Protein AF-A0A023FN47-F1 (afdb_monomer_lite)

Radius of gyration: 14.75 Å; chains: 1; bounding box: 33×36×41 Å

pLDDT: mean 89.44, std 6.58, range [59.62, 97.06]

Organism: Amblyomma cajennense (NCBI:txid34607)

Sequence (137 aa):
PVPLTGAAEAYFKNHKHLTIHLTLVNSSKLEDQGKLKYAGEGKETYLDASETLWELEGIFTWNENLSSDVDVVFLVTGNKLKTRVSDMTGEWYGLAAPRSICYGNASVGIIYDDGITFNGAHLMAVQVALLLGAKKD

Secondary structure (DSSP, 8-state):
-HHHHHHHHHTTTT-TT---------------GGG--EEEETTEEEEEHHHHHHHHIIIIIS-TTS-TT-SEEEEEESSPEE-EE-TTT--EETBPPTT-TTSSS-EEEEEE--SSSTHHHHHHHHHHHHHTT----

Structure (mmCIF, N/CA/C/O backbone):
data_AF-A0A023FN47-F1
#
_entry.id   AF-A0A023FN47-F1
#
loop_
_atom_site.group_PDB
_atom_site.id
_atom_site.type_symbol
_atom_site.label_atom_id
_atom_site.label_alt_id
_atom_site.label_comp_id
_atom_site.label_asym_id
_atom_site.label_entity_id
_atom_site.label_seq_id
_atom_site.pdbx_PDB_ins_code
_atom_site.Cartn_x
_atom_site.Cartn_y
_atom_site.Cartn_z
_atom_site.occupancy
_atom_site.B_iso_or_equiv
_atom_site.auth_seq_id
_atom_site.auth_comp_id
_atom_site.auth_asym_id
_atom_site.auth_atom_id
_atom_site.pdbx_PDB_model_num
ATOM 1 N N . PRO A 1 1 ? -8.636 -9.900 -6.033 1.00 59.62 1 PRO A N 1
ATOM 2 C CA . PRO A 1 1 ? -7.264 -9.367 -6.247 1.00 59.62 1 PRO A CA 1
ATOM 3 C C . PRO A 1 1 ? -6.873 -9.205 -7.727 1.00 59.62 1 PRO A C 1
ATOM 5 O O . PRO A 1 1 ? -6.416 -8.132 -8.088 1.00 59.62 1 PRO A O 1
ATOM 8 N N . VAL A 1 2 ? -7.094 -10.204 -8.594 1.00 63.28 2 VAL A N 1
ATOM 9 C CA . VAL A 1 2 ? -6.744 -10.120 -10.036 1.00 63.28 2 VAL A CA 1
ATOM 10 C C . VAL A 1 2 ? -7.383 -8.924 -10.779 1.00 63.28 2 VAL A C 1
ATOM 12 O O . VAL A 1 2 ? -6.696 -8.285 -11.571 1.00 63.28 2 VAL A O 1
ATOM 15 N N . PRO A 1 3 ? -8.648 -8.533 -10.510 1.00 77.25 3 PRO A N 1
ATOM 16 C CA . PRO A 1 3 ? -9.212 -7.318 -11.111 1.00 77.25 3 PRO A CA 1
ATOM 17 C C . PRO A 1 3 ? -8.530 -6.029 -10.626 1.00 77.25 3 PRO A C 1
ATOM 19 O O . PRO A 1 3 ? -8.424 -5.067 -11.380 1.00 77.25 3 PRO A O 1
ATOM 22 N N . LEU A 1 4 ? -8.051 -6.021 -9.376 1.00 83.50 4 LEU A N 1
ATOM 23 C CA . LEU A 1 4 ? -7.426 -4.865 -8.733 1.00 83.50 4 LEU A CA 1
ATOM 24 C C . LEU A 1 4 ? -6.057 -4.558 -9.351 1.00 83.50 4 LEU A C 1
ATOM 26 O O . LEU A 1 4 ? -5.783 -3.408 -9.681 1.00 83.50 4 LEU A O 1
ATOM 30 N N . THR A 1 5 ? -5.231 -5.587 -9.568 1.00 86.62 5 THR A N 1
ATOM 31 C CA . THR A 1 5 ? -3.897 -5.440 -10.169 1.00 86.62 5 THR A CA 1
ATOM 32 C C . THR A 1 5 ? -3.982 -4.966 -11.617 1.00 86.62 5 THR A C 1
ATOM 34 O O . THR A 1 5 ? -3.288 -4.025 -11.991 1.00 86.62 5 THR A O 1
ATOM 37 N N . GLY A 1 6 ? -4.891 -5.536 -12.417 1.00 89.12 6 GLY A N 1
ATOM 38 C CA . GLY A 1 6 ? -5.105 -5.096 -13.800 1.00 89.12 6 GLY A CA 1
ATOM 39 C C . GLY A 1 6 ? -5.647 -3.664 -13.906 1.00 89.12 6 GLY A C 1
ATOM 40 O O . GLY A 1 6 ? -5.250 -2.913 -14.799 1.00 89.12 6 GLY A O 1
ATOM 41 N N . ALA A 1 7 ? -6.526 -3.259 -12.982 1.00 90.50 7 ALA A N 1
ATOM 42 C CA . ALA A 1 7 ? -7.026 -1.888 -12.915 1.00 90.50 7 ALA A CA 1
ATOM 43 C C . ALA A 1 7 ? -5.931 -0.895 -12.490 1.00 90.50 7 ALA A C 1
ATOM 45 O O . ALA A 1 7 ? -5.816 0.168 -13.094 1.00 90.50 7 ALA A O 1
ATOM 46 N N . ALA A 1 8 ? -5.097 -1.250 -11.507 1.00 93.12 8 ALA A N 1
ATOM 47 C CA . ALA A 1 8 ? -3.964 -0.431 -11.081 1.00 93.12 8 ALA A CA 1
ATOM 48 C C . ALA A 1 8 ? -2.915 -0.276 -12.197 1.00 93.12 8 ALA A C 1
ATOM 50 O O . ALA A 1 8 ? -2.447 0.830 -12.452 1.00 93.12 8 ALA A O 1
ATOM 51 N N . GLU A 1 9 ? -2.608 -1.350 -12.931 1.00 93.75 9 GLU A N 1
ATOM 52 C CA . GLU A 1 9 ? -1.683 -1.315 -14.072 1.00 93.75 9 GLU A CA 1
ATOM 53 C C . GLU A 1 9 ? -2.141 -0.329 -15.161 1.00 93.75 9 GLU A C 1
ATOM 55 O O . GLU A 1 9 ? -1.327 0.355 -15.786 1.00 93.75 9 GLU A O 1
ATOM 60 N N . ALA A 1 10 ? -3.457 -0.192 -15.363 1.00 92.81 10 ALA A N 1
ATOM 61 C CA . ALA A 1 10 ? -4.013 0.718 -16.358 1.00 92.81 10 ALA A CA 1
ATOM 62 C C . ALA A 1 10 ? -3.634 2.192 -16.127 1.00 92.81 10 ALA A C 1
ATOM 64 O O . ALA A 1 10 ? -3.531 2.934 -17.106 1.00 92.81 10 ALA A O 1
ATOM 65 N N . TYR A 1 11 ? -3.356 2.598 -14.881 1.00 92.94 11 TYR A N 1
ATOM 66 C CA . TYR A 1 11 ? -2.902 3.958 -14.563 1.00 92.94 11 TYR A CA 1
ATOM 67 C C . TYR A 1 11 ? -1.543 4.293 -15.186 1.00 92.94 11 TYR A C 1
ATOM 69 O O . TYR A 1 11 ? -1.261 5.463 -15.433 1.00 92.94 11 TYR A O 1
ATOM 77 N N . PHE A 1 12 ? -0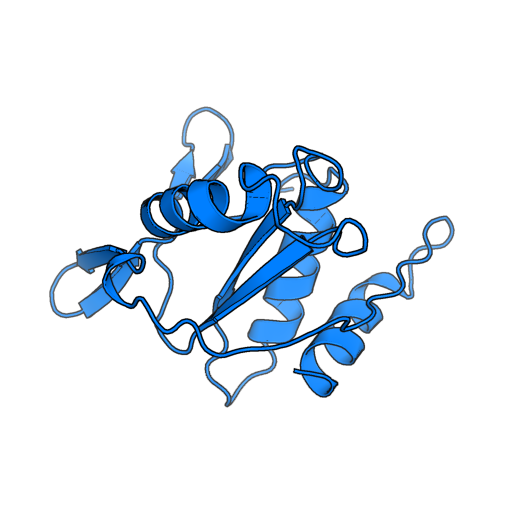.726 3.287 -15.505 1.00 93.25 12 PHE A N 1
ATOM 78 C CA . PHE A 1 12 ? 0.625 3.498 -16.019 1.00 93.25 12 PHE A CA 1
ATOM 79 C C . PHE A 1 12 ? 0.744 3.395 -17.543 1.00 93.25 12 PHE A C 1
ATOM 81 O O . PHE A 1 12 ? 1.778 3.754 -18.105 1.00 93.25 12 PHE A O 1
ATOM 88 N N . LYS A 1 13 ? -0.317 2.965 -18.240 1.00 90.69 13 LYS A N 1
ATOM 89 C CA . LYS A 1 13 ? -0.290 2.663 -19.686 1.00 90.69 13 LYS A CA 1
ATOM 90 C C . LYS A 1 13 ? 0.075 3.848 -20.582 1.00 90.69 13 LYS A C 1
ATOM 92 O O . LYS A 1 13 ? 0.528 3.643 -21.703 1.00 90.69 13 LYS A O 1
ATOM 97 N N . ASN A 1 14 ? -0.116 5.078 -20.105 1.00 87.56 14 ASN A N 1
ATOM 98 C CA . ASN A 1 14 ? 0.136 6.289 -20.889 1.00 87.56 14 ASN A CA 1
ATOM 99 C C . ASN A 1 14 ? 1.562 6.852 -20.723 1.00 87.56 14 ASN A C 1
ATOM 101 O O . ASN A 1 14 ? 1.891 7.868 -21.342 1.00 87.56 14 ASN A O 1
ATOM 105 N N . HIS A 1 15 ? 2.429 6.218 -19.925 1.00 87.50 15 HIS A N 1
ATOM 106 C CA . HIS A 1 15 ? 3.823 6.641 -19.808 1.00 87.50 15 HIS A CA 1
ATOM 107 C C . HIS A 1 15 ? 4.662 6.130 -20.986 1.00 87.50 15 HIS A C 1
ATOM 109 O O . HIS A 1 15 ? 4.815 4.935 -21.201 1.00 87.50 15 HIS A O 1
ATOM 115 N N . LYS A 1 16 ? 5.273 7.051 -21.742 1.00 86.56 16 LYS A N 1
ATOM 116 C CA . LYS A 1 16 ? 6.063 6.718 -22.947 1.00 86.56 16 LYS A CA 1
ATOM 117 C C . LYS A 1 16 ? 7.411 6.044 -22.666 1.00 86.56 16 LYS A C 1
ATOM 119 O O . LYS A 1 16 ? 8.001 5.473 -23.576 1.00 86.56 16 LYS A O 1
ATOM 124 N N . HIS A 1 17 ? 7.916 6.154 -21.440 1.00 87.50 17 HIS A N 1
ATOM 125 C CA . HIS A 1 17 ? 9.271 5.728 -21.064 1.00 87.50 17 HIS A CA 1
ATOM 126 C C . HIS A 1 17 ? 9.286 4.694 -19.937 1.00 87.50 17 HIS A C 1
ATOM 128 O O . HIS A 1 17 ? 10.348 4.368 -19.418 1.00 87.50 17 HIS A O 1
ATOM 134 N N . LEU A 1 18 ? 8.113 4.203 -19.538 1.00 86.38 18 LEU A N 1
ATOM 135 C CA . LEU A 1 18 ? 7.958 3.286 -18.424 1.00 86.38 18 LEU A CA 1
ATOM 136 C C . LEU A 1 18 ? 6.856 2.291 -18.762 1.00 86.38 18 LEU A C 1
ATOM 138 O O . LEU A 1 18 ? 5.753 2.684 -19.124 1.00 86.38 18 LEU A O 1
ATOM 142 N N . THR A 1 19 ? 7.163 1.006 -18.640 1.00 91.50 19 THR A N 1
ATOM 143 C CA . THR A 1 19 ? 6.175 -0.070 -18.708 1.00 91.50 19 THR A CA 1
ATOM 144 C C . THR A 1 19 ? 6.168 -0.764 -17.358 1.00 91.50 19 THR A C 1
ATOM 146 O O . THR A 1 19 ? 7.210 -1.225 -16.902 1.00 91.50 19 THR A O 1
ATOM 149 N N . ILE A 1 20 ? 5.007 -0.794 -16.710 1.00 92.44 20 ILE A N 1
ATOM 150 C CA . ILE A 1 20 ? 4.800 -1.484 -15.437 1.00 92.44 20 ILE A CA 1
ATOM 151 C C . ILE A 1 20 ? 3.875 -2.661 -15.711 1.00 92.44 20 ILE A C 1
ATOM 153 O O . ILE A 1 20 ? 2.815 -2.476 -16.306 1.00 92.44 20 ILE A O 1
ATOM 157 N N . HIS A 1 21 ? 4.287 -3.844 -15.262 1.00 93.25 21 HIS A N 1
ATOM 158 C CA . HIS A 1 21 ? 3.477 -5.054 -15.284 1.00 93.25 21 HIS A CA 1
ATOM 159 C C . HIS A 1 21 ? 3.263 -5.539 -13.855 1.00 93.25 21 HIS A C 1
ATOM 161 O O . HIS A 1 21 ? 4.229 -5.847 -13.158 1.00 93.25 21 HIS A O 1
ATOM 167 N N . LEU A 1 22 ? 2.007 -5.601 -13.413 1.00 93.06 22 LEU A N 1
ATOM 168 C CA . LEU A 1 22 ? 1.663 -6.039 -12.061 1.00 93.06 22 LEU A CA 1
ATOM 169 C C . LEU A 1 22 ? 1.189 -7.493 -12.091 1.00 93.06 22 LEU A C 1
ATOM 171 O O . LEU A 1 22 ? 0.054 -7.786 -12.472 1.00 93.06 22 LEU A O 1
ATOM 175 N N . THR A 1 23 ? 2.051 -8.407 -11.645 1.00 91.88 23 THR A N 1
ATOM 176 C CA . THR A 1 23 ? 1.743 -9.842 -11.586 1.00 91.88 23 THR A CA 1
ATOM 177 C C . THR A 1 23 ? 1.413 -10.255 -10.157 1.00 91.88 23 THR A C 1
ATOM 179 O O . THR A 1 23 ? 2.216 -10.080 -9.247 1.00 91.88 23 THR A O 1
ATOM 182 N N . LEU A 1 24 ? 0.225 -10.827 -9.949 1.00 92.06 24 LEU A N 1
ATOM 183 C CA . LEU A 1 24 ? -0.135 -11.409 -8.659 1.00 92.06 24 LEU A CA 1
ATOM 184 C C . LEU A 1 24 ? 0.563 -12.765 -8.500 1.00 92.06 24 LEU A C 1
ATOM 186 O O . LEU A 1 24 ? 0.160 -13.735 -9.138 1.00 92.06 24 LEU A O 1
ATOM 190 N N . VAL A 1 25 ? 1.574 -12.828 -7.634 1.00 89.75 25 VAL A N 1
ATOM 191 C CA . VAL A 1 25 ? 2.322 -14.067 -7.352 1.00 89.75 25 VAL A CA 1
ATOM 192 C C . VAL A 1 25 ? 1.564 -14.966 -6.373 1.00 89.75 25 VAL A C 1
ATOM 194 O O . VAL A 1 25 ? 1.456 -16.171 -6.581 1.00 89.75 25 VAL A O 1
ATOM 197 N N . ASN A 1 26 ? 1.006 -14.386 -5.308 1.00 89.56 26 ASN A N 1
ATOM 198 C CA . ASN A 1 26 ? 0.221 -15.108 -4.310 1.00 89.56 26 ASN A CA 1
ATOM 199 C C . ASN A 1 26 ? -0.775 -14.161 -3.618 1.00 89.56 26 ASN A C 1
ATOM 201 O O . ASN A 1 26 ? -0.623 -12.940 -3.652 1.00 89.56 26 ASN A O 1
ATOM 205 N N . SER A 1 27 ? -1.794 -14.722 -2.973 1.00 90.50 27 SER A N 1
ATOM 206 C CA . SER A 1 27 ? -2.692 -13.995 -2.080 1.00 90.50 27 SER A CA 1
ATOM 207 C C . SER A 1 27 ? -3.149 -14.898 -0.943 1.00 90.50 27 SER A C 1
ATOM 209 O O . SER A 1 27 ? -3.632 -16.004 -1.186 1.00 90.50 27 SER A O 1
ATOM 211 N N . SER A 1 28 ? -3.085 -14.392 0.281 1.00 91.38 28 SER A N 1
ATOM 212 C CA . SER A 1 28 ? -3.606 -15.064 1.466 1.00 91.38 28 SER A CA 1
ATOM 213 C C . SER A 1 28 ? -4.321 -14.068 2.369 1.00 91.38 28 SER A C 1
ATOM 215 O O . SER A 1 28 ? -4.181 -12.851 2.230 1.00 91.38 28 SER A O 1
ATOM 217 N N . LYS A 1 29 ? -5.108 -14.589 3.307 1.00 92.81 29 LYS A N 1
ATOM 218 C CA . LYS A 1 29 ? -5.662 -13.782 4.388 1.00 92.81 29 LYS A CA 1
ATOM 219 C C . LYS A 1 29 ? -4.580 -13.559 5.448 1.00 92.81 29 LYS A C 1
ATOM 221 O O . LYS A 1 29 ? -3.786 -14.456 5.721 1.00 92.81 29 LYS A O 1
ATOM 226 N N . LEU A 1 30 ? -4.553 -12.369 6.046 1.00 91.44 30 LEU A N 1
ATOM 227 C CA . LEU A 1 30 ? -3.732 -12.121 7.227 1.00 91.44 30 LEU A CA 1
ATOM 228 C C . LEU A 1 30 ? -4.389 -12.797 8.438 1.00 91.44 30 LEU A C 1
ATOM 230 O O . LEU A 1 30 ? -5.444 -12.356 8.896 1.00 91.44 30 LEU A O 1
ATOM 234 N N . GLU A 1 31 ? -3.780 -13.869 8.937 1.00 89.69 31 GLU A N 1
ATOM 235 C CA . GLU A 1 31 ? -4.323 -14.628 10.073 1.00 89.69 31 GLU A CA 1
ATOM 236 C C . GLU A 1 31 ? -4.065 -13.926 11.415 1.00 89.69 31 GLU A C 1
ATOM 238 O O . GLU A 1 31 ? -4.963 -13.840 12.253 1.00 89.69 31 GLU A O 1
ATOM 243 N N . ASP A 1 32 ? -2.874 -13.350 11.608 1.00 90.19 32 ASP A N 1
ATOM 244 C CA . ASP A 1 32 ? -2.542 -12.610 12.829 1.00 90.19 32 ASP A CA 1
ATOM 245 C C . ASP A 1 32 ? -3.099 -11.179 12.784 1.00 90.19 32 ASP A C 1
ATOM 247 O O . ASP A 1 32 ? -2.453 -10.222 12.353 1.00 90.19 32 ASP A O 1
ATOM 251 N N . GLN A 1 33 ? -4.333 -11.034 13.260 1.00 91.19 33 GLN A N 1
ATOM 252 C CA . GLN A 1 33 ? -5.010 -9.742 13.369 1.00 91.19 33 GLN A CA 1
ATOM 253 C C . GLN A 1 33 ? -4.367 -8.810 14.417 1.00 91.19 33 GLN A C 1
ATOM 255 O O . GLN A 1 33 ? -4.632 -7.611 14.384 1.00 91.19 33 GLN A O 1
ATOM 260 N N . GLY A 1 34 ? -3.494 -9.306 15.310 1.00 92.75 34 GLY A N 1
ATOM 261 C CA . GLY A 1 34 ? -2.766 -8.481 16.290 1.00 92.75 34 GLY A CA 1
ATOM 262 C C . GLY A 1 34 ? -1.747 -7.522 15.656 1.00 92.75 34 GLY A C 1
ATOM 263 O O . GLY A 1 34 ? -1.261 -6.584 16.302 1.00 92.75 34 GLY A O 1
ATOM 264 N N . LYS A 1 35 ? -1.453 -7.736 14.370 1.00 93.06 35 LYS A N 1
ATOM 265 C CA . LYS A 1 35 ? -0.611 -6.880 13.526 1.00 93.06 35 LYS A CA 1
ATOM 266 C C . LYS A 1 35 ? -1.338 -5.652 12.992 1.00 93.06 35 LYS A C 1
ATOM 268 O O . LYS A 1 35 ? -0.693 -4.690 12.597 1.00 93.06 35 LYS A O 1
ATOM 273 N N . LEU A 1 36 ? -2.669 -5.656 13.025 1.00 96.12 36 LEU A N 1
ATOM 274 C CA . LEU A 1 36 ? -3.480 -4.511 12.634 1.00 96.12 36 LEU A CA 1
ATOM 275 C C . LEU A 1 36 ? -3.598 -3.546 13.813 1.00 96.12 36 LEU A C 1
ATOM 277 O O . LEU A 1 36 ? -4.146 -3.897 14.861 1.00 96.12 36 LEU A O 1
ATOM 281 N N . LYS A 1 37 ? -3.081 -2.328 13.651 1.00 97.06 37 LYS A N 1
ATOM 282 C CA . LYS A 1 37 ? -3.158 -1.279 14.671 1.00 97.06 37 LYS A CA 1
ATOM 283 C C . LYS A 1 37 ? -4.283 -0.320 14.332 1.00 97.06 37 LYS A C 1
ATOM 285 O O . LYS A 1 37 ? -4.486 0.031 13.174 1.00 97.06 37 LYS A O 1
ATOM 290 N N . TYR A 1 38 ? -5.021 0.103 15.348 1.00 95.50 38 TYR A N 1
ATOM 291 C CA . TYR A 1 38 ? -6.199 0.941 15.177 1.00 95.50 38 TYR A CA 1
ATOM 292 C C . TYR A 1 38 ? -6.062 2.227 15.979 1.00 95.50 38 TYR A C 1
ATOM 294 O O . TYR A 1 38 ? -5.553 2.221 17.099 1.00 95.50 38 TYR A O 1
ATOM 302 N N . ALA A 1 39 ? -6.577 3.313 15.415 1.00 93.19 39 ALA A N 1
ATOM 303 C CA . ALA A 1 39 ? -6.645 4.616 16.051 1.00 93.19 39 ALA A CA 1
ATOM 304 C C . ALA A 1 39 ? -8.101 5.095 16.101 1.00 93.19 39 ALA A C 1
ATOM 306 O O . ALA A 1 39 ? -8.842 5.000 15.119 1.00 93.19 39 ALA A O 1
ATOM 307 N N . GLY A 1 40 ? -8.504 5.629 17.254 1.00 91.38 40 GLY A N 1
ATOM 308 C CA . GLY A 1 40 ? -9.801 6.277 17.426 1.00 91.38 40 GLY A CA 1
ATOM 309 C C . GLY A 1 40 ? -9.733 7.758 17.063 1.00 91.38 40 GLY A C 1
ATOM 310 O O . GLY A 1 40 ? -8.783 8.452 17.431 1.00 91.38 40 GLY A O 1
ATOM 311 N N . GLU A 1 41 ? -10.751 8.262 16.370 1.00 85.12 41 GLU A N 1
ATOM 312 C CA . GLU A 1 41 ? -10.928 9.694 16.136 1.00 85.12 41 GLU A CA 1
ATOM 313 C C . GLU A 1 41 ? -12.410 10.060 16.239 1.00 85.12 41 GLU A C 1
ATOM 315 O O . GLU A 1 41 ? -13.243 9.684 15.411 1.00 85.12 41 GLU A O 1
ATOM 320 N N . GLY A 1 42 ? -12.758 10.762 17.319 1.00 86.12 42 GLY A N 1
ATOM 321 C CA . GLY A 1 42 ? -14.152 11.001 17.677 1.00 86.12 42 GLY A CA 1
ATOM 322 C C . GLY A 1 42 ? -14.895 9.687 17.936 1.00 86.12 42 GLY A C 1
ATOM 323 O O . GLY A 1 42 ? -14.580 8.974 18.886 1.00 86.12 42 GLY A O 1
ATOM 324 N N . LYS A 1 43 ? -15.903 9.389 17.107 1.00 87.50 43 LYS A N 1
ATOM 325 C CA . LYS A 1 43 ? -16.711 8.155 17.181 1.00 87.50 43 LYS A CA 1
ATOM 326 C C . LYS A 1 43 ? -16.278 7.076 16.185 1.00 87.50 43 LYS A C 1
ATOM 328 O O . LYS A 1 43 ? -16.839 5.986 16.197 1.00 87.50 43 LYS A O 1
ATOM 333 N N . GLU A 1 44 ? -15.321 7.381 15.317 1.00 90.38 44 GLU A N 1
ATOM 334 C CA . GLU A 1 44 ? -14.882 6.488 14.250 1.00 90.38 44 GLU A CA 1
ATOM 335 C C . GLU A 1 44 ? -13.593 5.767 14.663 1.00 90.38 44 GLU A C 1
ATOM 337 O O . GLU A 1 44 ? -12.751 6.313 15.382 1.00 90.38 44 GLU A O 1
ATOM 342 N N . THR A 1 45 ? -13.440 4.530 14.195 1.00 93.00 45 THR A N 1
ATOM 343 C CA . THR A 1 45 ? -12.211 3.742 14.346 1.00 93.00 45 THR A CA 1
ATOM 344 C C . THR A 1 45 ? -11.595 3.537 12.972 1.00 93.00 45 THR A C 1
ATOM 346 O O . THR A 1 45 ? -12.270 3.091 12.045 1.00 93.00 45 THR A O 1
ATOM 349 N N . TYR A 1 46 ? -10.312 3.856 12.855 1.00 95.00 46 TYR A N 1
ATOM 350 C CA . TYR A 1 46 ? -9.536 3.736 11.627 1.00 95.00 46 TYR A CA 1
ATOM 351 C C . TYR A 1 46 ? -8.407 2.735 11.836 1.00 95.00 46 TYR A C 1
ATOM 353 O O . TYR A 1 46 ? -7.908 2.583 12.953 1.00 95.00 46 TYR A O 1
ATOM 361 N N . LEU A 1 47 ? -7.975 2.082 10.761 1.00 95.88 47 LEU A N 1
ATOM 362 C CA . LEU A 1 47 ? -6.704 1.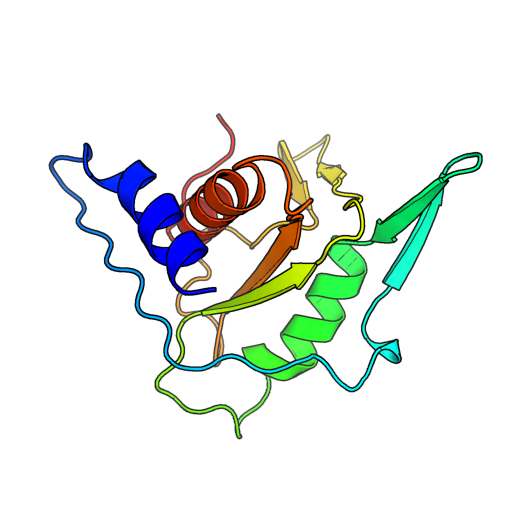372 10.768 1.00 95.88 47 LEU A CA 1
ATOM 363 C C . LEU A 1 47 ? -5.586 2.421 10.741 1.00 95.88 47 LEU A C 1
ATOM 365 O O . LEU A 1 47 ? -5.521 3.235 9.816 1.00 95.88 47 LEU A O 1
ATOM 369 N N . ASP A 1 48 ? -4.733 2.424 11.761 1.00 96.25 48 ASP A N 1
ATOM 370 C CA . ASP A 1 48 ? -3.542 3.265 11.791 1.00 96.25 48 ASP A CA 1
ATOM 371 C C . ASP A 1 48 ? -2.548 2.713 10.776 1.00 96.25 48 ASP A C 1
ATOM 373 O O . ASP A 1 48 ? -1.957 1.645 10.970 1.00 96.25 48 ASP A O 1
ATOM 377 N N . ALA A 1 49 ? -2.424 3.409 9.648 1.00 95.56 49 ALA A N 1
ATOM 378 C CA . ALA A 1 49 ? -1.673 2.892 8.524 1.00 95.56 49 ALA A CA 1
ATOM 379 C C . ALA A 1 49 ? -0.168 2.890 8.808 1.00 95.56 49 ALA A C 1
ATOM 381 O O . ALA A 1 49 ? 0.509 1.969 8.372 1.00 95.56 49 ALA A O 1
ATOM 382 N N . SER A 1 50 ? 0.354 3.860 9.565 1.00 94.62 50 SER A N 1
ATOM 383 C CA . SER A 1 50 ? 1.794 3.933 9.862 1.00 94.62 50 SER A CA 1
ATOM 384 C C . SER A 1 50 ? 2.215 2.806 10.801 1.00 94.62 50 SER A C 1
ATOM 386 O O . SER A 1 50 ? 3.143 2.059 10.503 1.00 94.62 50 SER A O 1
ATOM 388 N N . GLU A 1 51 ? 1.481 2.642 11.903 1.00 95.69 51 GLU A N 1
ATOM 389 C CA . GLU A 1 51 ? 1.767 1.612 12.906 1.00 95.69 51 GLU A CA 1
ATOM 390 C C . GLU A 1 51 ? 1.528 0.197 12.354 1.00 95.69 51 GLU A C 1
ATOM 392 O O . GLU A 1 51 ? 2.282 -0.731 12.640 1.00 95.69 51 GLU A O 1
ATOM 397 N N . THR A 1 52 ? 0.501 0.020 11.514 1.00 96.44 52 THR A N 1
ATOM 398 C CA . THR A 1 52 ? 0.260 -1.267 10.843 1.00 96.44 52 THR A CA 1
ATOM 399 C C . THR A 1 52 ? 1.345 -1.572 9.812 1.00 96.44 52 THR A C 1
ATOM 401 O O . THR A 1 52 ? 1.792 -2.712 9.727 1.00 96.44 52 THR A O 1
ATOM 404 N N . LEU A 1 53 ? 1.790 -0.580 9.031 1.00 95.38 53 LEU A N 1
ATOM 405 C CA . LEU A 1 53 ? 2.845 -0.777 8.033 1.00 95.38 53 LEU A CA 1
ATOM 406 C C . LEU A 1 53 ? 4.142 -1.245 8.699 1.00 95.38 53 LEU A C 1
ATOM 408 O O . LEU A 1 53 ? 4.735 -2.208 8.228 1.00 95.38 53 LEU A O 1
ATOM 412 N N . TRP A 1 54 ? 4.506 -0.654 9.841 1.00 94.31 54 TRP A N 1
ATOM 413 C CA . TRP A 1 54 ? 5.670 -1.060 10.633 1.00 94.31 54 TRP A CA 1
ATOM 414 C C . TRP A 1 54 ? 5.630 -2.541 11.049 1.00 94.31 54 TRP A C 1
ATOM 416 O O . TRP A 1 54 ? 6.617 -3.268 10.926 1.00 94.31 54 TRP A O 1
ATOM 426 N N . GLU A 1 55 ? 4.474 -3.030 11.506 1.00 95.38 55 GLU A N 1
ATOM 427 C CA . GLU A 1 55 ? 4.299 -4.451 11.837 1.00 95.38 55 GLU A 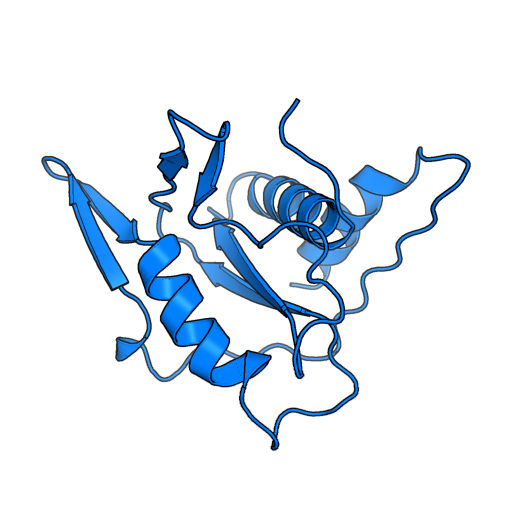CA 1
ATOM 428 C C . GLU A 1 55 ? 4.424 -5.353 10.601 1.00 95.38 55 GLU A C 1
ATOM 430 O O . GLU A 1 55 ? 5.005 -6.437 10.685 1.00 95.38 55 GLU A O 1
ATOM 435 N N . LEU A 1 56 ? 3.902 -4.918 9.449 1.00 94.00 56 LEU A N 1
ATOM 436 C CA . LEU A 1 56 ? 3.999 -5.663 8.191 1.00 94.00 56 LEU A CA 1
ATOM 437 C C . LEU A 1 56 ? 5.433 -5.693 7.647 1.00 94.00 56 LEU A C 1
ATOM 439 O O . LEU A 1 56 ? 5.864 -6.739 7.162 1.00 94.00 56 LEU A O 1
ATOM 443 N N . GLU A 1 57 ? 6.192 -4.602 7.768 1.00 92.94 57 GLU A N 1
ATOM 444 C CA . GLU A 1 57 ? 7.620 -4.555 7.417 1.00 92.94 57 GLU A CA 1
ATOM 445 C C . GLU A 1 57 ? 8.408 -5.608 8.208 1.00 92.94 57 GLU A C 1
ATOM 447 O O . GLU A 1 57 ? 9.202 -6.358 7.638 1.00 92.94 57 GLU A O 1
ATOM 452 N N . GLY A 1 58 ? 8.119 -5.758 9.505 1.00 91.38 58 GLY A N 1
ATOM 453 C CA . GLY A 1 58 ? 8.700 -6.818 10.334 1.00 91.38 58 GLY A CA 1
ATOM 454 C C . GLY A 1 58 ? 8.443 -8.239 9.810 1.00 91.38 58 GLY A C 1
ATOM 455 O O . GLY A 1 58 ? 9.279 -9.120 9.992 1.00 91.38 58 GLY A O 1
ATOM 456 N N . ILE A 1 59 ? 7.306 -8.468 9.146 1.00 91.12 59 ILE A N 1
ATOM 457 C CA . ILE A 1 59 ? 6.865 -9.795 8.682 1.00 91.12 59 ILE A CA 1
ATOM 458 C C . ILE A 1 59 ? 7.318 -10.098 7.254 1.00 91.12 59 ILE A C 1
ATOM 460 O O . ILE A 1 59 ? 7.556 -11.264 6.935 1.00 91.12 59 ILE A O 1
ATOM 464 N N . PHE A 1 60 ? 7.386 -9.086 6.390 1.00 91.56 60 PHE A N 1
ATOM 465 C CA . PHE A 1 60 ? 7.611 -9.272 4.954 1.00 91.56 60 PHE A CA 1
ATOM 466 C C . PHE A 1 60 ? 8.928 -8.663 4.477 1.00 91.56 60 PHE A C 1
ATOM 468 O O . PHE A 1 60 ? 9.637 -9.290 3.697 1.00 91.56 60 PHE A O 1
ATOM 475 N N . THR A 1 61 ? 9.310 -7.490 4.974 1.00 91.00 61 THR A N 1
ATOM 476 C CA . THR A 1 61 ? 10.559 -6.836 4.559 1.00 91.00 61 THR A CA 1
ATOM 477 C C . THR A 1 61 ? 11.774 -7.494 5.200 1.00 91.00 61 THR A C 1
ATOM 479 O O . THR A 1 61 ? 12.780 -7.712 4.526 1.00 91.00 61 THR A O 1
ATOM 482 N N . TRP A 1 62 ? 11.669 -7.869 6.478 1.00 85.62 62 TRP A N 1
ATOM 483 C CA . TRP A 1 62 ? 12.789 -8.388 7.276 1.00 85.62 62 TRP A CA 1
ATOM 484 C C . TRP A 1 62 ? 12.772 -9.905 7.505 1.00 85.62 62 TRP A C 1
ATOM 486 O O . TRP A 1 62 ? 13.556 -10.425 8.295 1.00 85.62 62 TRP A O 1
ATOM 496 N N . ASN A 1 63 ? 11.886 -10.633 6.826 1.00 83.00 63 ASN A N 1
ATOM 497 C CA . ASN A 1 63 ? 11.734 -12.075 7.001 1.00 83.00 63 ASN A CA 1
ATOM 498 C C . ASN A 1 63 ? 12.512 -12.855 5.941 1.00 83.00 63 ASN A C 1
ATOM 500 O O . ASN A 1 63 ? 12.084 -12.931 4.792 1.00 83.00 63 ASN A O 1
ATOM 504 N N . GLU A 1 64 ? 13.629 -13.463 6.337 1.00 75.44 64 GLU A N 1
ATOM 505 C CA . GLU A 1 64 ? 14.520 -14.242 5.458 1.00 75.44 64 GLU A CA 1
ATOM 506 C C . GLU A 1 64 ? 13.861 -15.478 4.823 1.00 75.44 64 GLU A C 1
ATOM 508 O O . GLU A 1 64 ? 14.374 -16.011 3.845 1.00 75.44 64 GLU A O 1
ATOM 513 N N . ASN A 1 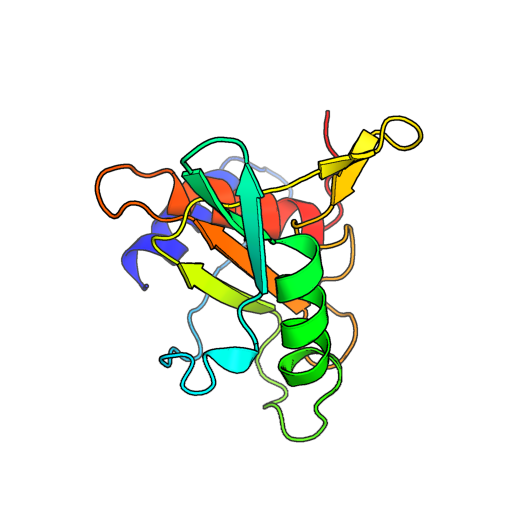65 ? 12.717 -15.928 5.348 1.00 78.25 65 ASN A N 1
ATOM 514 C CA . ASN A 1 65 ? 11.975 -17.064 4.800 1.00 78.25 65 ASN A CA 1
ATOM 515 C C . ASN A 1 65 ? 10.933 -16.657 3.747 1.00 78.25 65 ASN A C 1
ATOM 517 O O . ASN A 1 65 ? 10.230 -17.526 3.223 1.00 78.25 65 ASN A O 1
ATOM 521 N N . LEU A 1 66 ? 10.772 -15.359 3.466 1.00 76.00 66 LEU A N 1
ATOM 522 C CA . LEU A 1 66 ? 9.896 -14.918 2.388 1.00 76.00 66 LEU A CA 1
ATOM 523 C C . LEU A 1 66 ? 10.494 -15.353 1.042 1.00 76.00 66 LEU A C 1
ATOM 525 O O . LEU A 1 66 ? 11.699 -15.256 0.828 1.00 76.00 66 LEU A O 1
ATOM 529 N N . SER A 1 67 ? 9.648 -15.851 0.137 1.00 69.44 67 SER A N 1
ATOM 530 C CA . SER A 1 67 ? 10.073 -16.195 -1.223 1.00 69.44 67 SER A CA 1
ATOM 531 C C . SER A 1 67 ? 10.730 -14.986 -1.896 1.00 69.44 67 SER A C 1
ATOM 533 O O . SER A 1 67 ? 10.182 -13.887 -1.852 1.00 69.44 67 SER A O 1
ATOM 535 N N . SER A 1 68 ? 11.870 -15.214 -2.554 1.00 69.25 68 SER A N 1
ATOM 536 C CA . SER A 1 68 ? 12.623 -14.202 -3.309 1.00 69.25 68 SER A CA 1
ATOM 537 C C . SER A 1 68 ? 11.877 -13.623 -4.511 1.00 69.25 68 SER A C 1
ATOM 539 O O . SER A 1 68 ? 12.361 -12.682 -5.128 1.00 69.25 68 SER A O 1
ATOM 541 N N . ASP A 1 69 ? 10.729 -14.197 -4.872 1.00 82.62 69 ASP A N 1
ATOM 542 C CA . ASP A 1 69 ? 10.025 -13.886 -6.116 1.00 82.62 69 ASP A CA 1
ATOM 543 C C . ASP A 1 69 ? 8.939 -12.809 -5.921 1.00 82.62 69 ASP A C 1
ATOM 545 O O . ASP A 1 69 ? 8.085 -12.618 -6.788 1.00 82.62 69 ASP A O 1
ATOM 549 N N . VAL A 1 70 ? 8.924 -12.130 -4.767 1.00 88.62 70 VAL A N 1
ATOM 550 C CA . VAL A 1 70 ? 7.920 -11.120 -4.409 1.00 88.62 70 VAL A CA 1
ATOM 551 C C . VAL A 1 70 ? 8.587 -9.773 -4.152 1.00 88.62 70 VAL A C 1
ATOM 553 O O . VAL A 1 70 ? 9.198 -9.574 -3.112 1.00 88.62 70 VAL A O 1
ATOM 556 N N . ASP A 1 71 ? 8.380 -8.811 -5.053 1.00 91.69 71 ASP A N 1
ATOM 557 C CA . ASP A 1 71 ? 8.899 -7.446 -4.878 1.00 91.69 71 ASP A CA 1
ATOM 558 C C . ASP A 1 71 ? 8.100 -6.645 -3.834 1.00 91.69 71 ASP A C 1
ATOM 560 O O . ASP A 1 71 ? 8.642 -5.828 -3.086 1.00 91.69 71 ASP A O 1
ATOM 564 N N . VAL A 1 72 ? 6.777 -6.846 -3.798 1.00 93.56 72 VAL A N 1
ATOM 565 C CA . VAL A 1 72 ? 5.855 -6.038 -2.989 1.00 93.56 72 VAL A CA 1
ATOM 566 C C . VAL A 1 72 ? 4.711 -6.883 -2.433 1.00 93.56 72 VAL A C 1
ATOM 568 O O . VAL A 1 72 ? 4.076 -7.651 -3.156 1.00 93.56 72 VAL A O 1
ATOM 571 N N . VAL A 1 73 ? 4.382 -6.673 -1.159 1.00 93.69 73 VAL A N 1
ATOM 572 C CA . VAL A 1 73 ? 3.215 -7.237 -0.476 1.00 93.69 73 VAL A CA 1
ATOM 573 C C . VAL A 1 73 ? 2.229 -6.121 -0.135 1.00 93.69 73 VAL A C 1
ATOM 575 O O . VAL A 1 73 ? 2.566 -5.150 0.539 1.00 93.69 73 VAL A O 1
ATOM 578 N N . PHE A 1 74 ? 0.975 -6.274 -0.554 1.00 95.44 74 PHE A N 1
ATOM 579 C CA . PHE A 1 74 ? -0.091 -5.339 -0.204 1.00 95.44 74 PHE A CA 1
ATOM 580 C C . PHE A 1 74 ? -1.088 -5.957 0.776 1.00 95.44 74 PHE A C 1
ATOM 582 O O . PHE A 1 74 ? -1.720 -6.969 0.469 1.00 95.44 74 PHE A O 1
ATOM 589 N N . LEU A 1 75 ? -1.308 -5.299 1.917 1.00 95.88 75 LEU A N 1
ATOM 590 C CA . LEU A 1 75 ? -2.484 -5.546 2.747 1.00 95.88 75 LEU A CA 1
ATOM 591 C C . LEU A 1 75 ? -3.683 -4.823 2.127 1.00 95.88 75 LEU A C 1
ATOM 593 O O . LEU A 1 75 ? -3.740 -3.596 2.140 1.00 95.88 75 LEU A O 1
ATOM 597 N N . VAL A 1 76 ? -4.663 -5.575 1.630 1.00 94.88 76 VAL A N 1
ATOM 598 C CA . VAL A 1 76 ? -5.946 -5.017 1.178 1.00 94.88 76 VAL A CA 1
ATOM 599 C C . VAL A 1 76 ? -6.960 -5.109 2.315 1.00 94.88 76 VAL A C 1
ATOM 601 O O . VAL A 1 76 ? -7.134 -6.175 2.907 1.00 94.88 76 VAL A O 1
ATOM 604 N N . THR A 1 77 ? -7.624 -4.001 2.636 1.00 93.69 77 THR A N 1
ATOM 605 C CA . THR A 1 77 ? -8.533 -3.901 3.781 1.00 93.69 77 THR A CA 1
ATOM 606 C C . THR A 1 77 ? -9.772 -3.067 3.472 1.00 93.69 77 THR A C 1
ATOM 608 O O . THR A 1 77 ? -9.696 -2.062 2.772 1.00 93.69 77 THR A O 1
ATOM 611 N N . GLY A 1 78 ? -10.908 -3.457 4.055 1.00 92.81 78 GLY A N 1
ATOM 612 C CA . GLY A 1 78 ? -12.136 -2.653 4.067 1.00 92.81 78 GLY A CA 1
ATOM 613 C C . GLY A 1 78 ? -12.187 -1.623 5.201 1.00 92.81 78 GLY A C 1
ATOM 614 O O . GLY A 1 78 ? -13.156 -0.874 5.310 1.00 92.81 78 GLY A O 1
ATOM 615 N N . ASN A 1 79 ? -11.164 -1.570 6.059 1.00 92.69 79 ASN A N 1
ATOM 616 C CA . ASN A 1 79 ? -11.073 -0.577 7.125 1.00 92.69 79 ASN A CA 1
ATOM 617 C C . ASN A 1 79 ? -10.515 0.736 6.570 1.00 92.69 79 ASN A C 1
ATOM 619 O O . ASN A 1 79 ? -9.476 0.742 5.910 1.00 92.69 79 ASN A O 1
ATOM 623 N N . LYS A 1 80 ? -11.171 1.859 6.885 1.00 92.56 80 LYS A N 1
ATOM 624 C CA . LYS A 1 80 ? -10.666 3.189 6.522 1.00 92.56 80 LYS A CA 1
ATOM 625 C C . LYS A 1 80 ? -9.277 3.401 7.125 1.00 92.56 80 LYS A C 1
ATOM 627 O O . LYS A 1 80 ? -9.054 3.092 8.297 1.00 92.56 80 LYS A O 1
ATOM 632 N N . LEU A 1 81 ? -8.368 3.958 6.331 1.00 93.25 81 LEU A N 1
ATOM 633 C CA . LEU A 1 81 ? -6.993 4.215 6.746 1.00 93.25 81 LEU A CA 1
ATOM 634 C C . LEU A 1 81 ? -6.863 5.595 7.376 1.00 93.25 81 LEU A C 1
ATOM 636 O O . LEU A 1 81 ? -7.396 6.578 6.861 1.00 93.25 81 LEU A O 1
ATOM 640 N N . LYS A 1 82 ? -6.077 5.666 8.445 1.00 93.44 82 LYS A N 1
ATOM 641 C CA . LYS A 1 82 ? -5.541 6.914 8.969 1.00 93.44 82 LYS A CA 1
ATOM 642 C C . LYS A 1 82 ? -4.095 7.056 8.507 1.00 93.44 82 LYS A C 1
ATOM 644 O O . LYS A 1 82 ? -3.203 6.383 9.015 1.00 93.44 82 LYS A O 1
ATOM 649 N N . THR A 1 83 ? -3.886 7.928 7.528 1.00 91.19 83 THR A N 1
ATOM 650 C CA . THR A 1 83 ? -2.561 8.360 7.059 1.00 91.19 83 THR A CA 1
ATOM 651 C C . THR A 1 83 ? -2.219 9.724 7.645 1.00 91.19 83 THR A C 1
ATOM 653 O O . THR A 1 83 ? -3.117 10.501 7.976 1.00 91.19 83 THR A O 1
ATOM 656 N N . ARG A 1 84 ? -0.933 10.066 7.711 1.00 88.50 84 ARG A N 1
ATOM 657 C CA . ARG A 1 84 ? -0.478 11.387 8.158 1.00 88.50 84 ARG A CA 1
ATOM 658 C C . ARG A 1 84 ? 0.406 12.020 7.096 1.00 88.50 84 ARG A C 1
ATOM 660 O O . ARG A 1 84 ? 1.293 11.371 6.563 1.00 88.50 84 ARG A O 1
ATOM 667 N N . VAL A 1 85 ? 0.196 13.299 6.812 1.00 86.25 85 VAL A N 1
ATOM 668 C CA .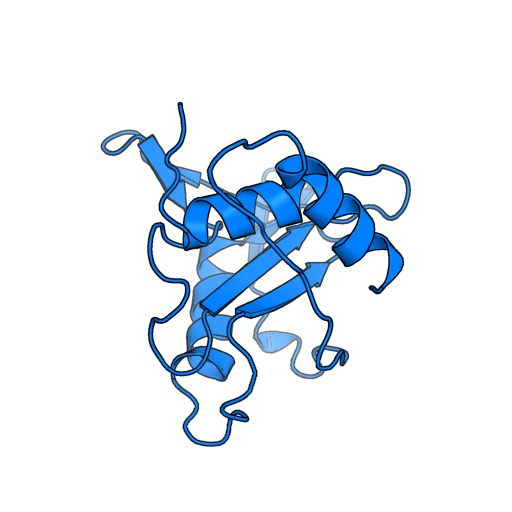 VAL A 1 85 ? 1.134 14.078 5.997 1.00 86.25 85 VAL A CA 1
ATOM 669 C C . VAL A 1 85 ? 2.104 14.786 6.938 1.00 86.25 85 VAL A C 1
ATOM 671 O O . VAL A 1 85 ? 1.676 15.380 7.925 1.00 86.25 85 VAL A O 1
ATOM 674 N N . SER A 1 86 ? 3.400 14.691 6.666 1.00 82.00 86 SER A N 1
ATOM 675 C CA . SER A 1 86 ? 4.421 15.455 7.379 1.00 82.00 86 SER A CA 1
ATOM 676 C C . SER A 1 86 ? 4.287 16.941 7.062 1.00 82.00 86 SER A C 1
ATOM 678 O O . SER A 1 86 ? 4.430 17.330 5.904 1.00 82.00 86 SER A O 1
ATOM 680 N N . ASP A 1 87 ? 4.091 17.783 8.077 1.00 82.94 87 ASP A N 1
ATOM 681 C CA . ASP A 1 87 ? 4.072 19.242 7.887 1.00 82.94 87 ASP A CA 1
ATOM 682 C C . ASP A 1 87 ? 5.453 19.789 7.478 1.00 82.94 87 ASP A C 1
ATOM 684 O O . ASP A 1 87 ? 5.549 20.842 6.854 1.00 82.94 87 ASP A O 1
ATOM 688 N N . MET A 1 88 ? 6.531 19.069 7.814 1.00 82.94 88 MET A N 1
ATOM 689 C CA . MET A 1 88 ? 7.908 19.471 7.510 1.00 82.94 88 MET A CA 1
ATOM 690 C C . MET A 1 88 ? 8.393 18.978 6.144 1.00 82.94 88 MET A C 1
ATOM 692 O O . MET A 1 88 ? 9.080 19.715 5.442 1.00 82.94 88 MET A O 1
ATOM 696 N N . THR A 1 89 ? 8.091 17.724 5.789 1.00 81.19 89 THR A N 1
ATOM 697 C CA . THR A 1 89 ? 8.642 17.067 4.586 1.00 81.19 89 THR A CA 1
ATOM 698 C C . THR A 1 89 ? 7.616 16.881 3.471 1.00 81.19 89 THR A C 1
ATOM 700 O O . THR A 1 89 ? 7.995 16.566 2.347 1.00 81.19 89 THR A O 1
ATOM 703 N N . GLY A 1 90 ? 6.320 17.064 3.752 1.00 80.38 90 GLY A N 1
ATOM 704 C CA . GLY A 1 90 ? 5.228 16.793 2.811 1.00 80.38 90 GLY A CA 1
ATOM 705 C C . GLY A 1 90 ? 4.980 15.303 2.543 1.00 80.38 90 GLY A C 1
ATOM 706 O O . GLY A 1 90 ? 4.064 14.964 1.793 1.00 80.38 90 GLY A O 1
ATOM 707 N N . GLU A 1 91 ? 5.770 14.417 3.154 1.00 80.94 91 GLU A N 1
ATOM 708 C CA . GLU A 1 91 ? 5.698 12.971 2.961 1.00 80.94 91 GLU A CA 1
ATOM 709 C C . GLU A 1 91 ? 4.425 12.373 3.559 1.00 80.94 91 GLU A C 1
ATOM 711 O O . GLU A 1 91 ? 3.889 12.856 4.559 1.00 80.94 91 GLU A O 1
ATOM 716 N N . TRP A 1 92 ? 3.946 11.300 2.936 1.00 85.88 92 TRP A N 1
ATOM 717 C CA . TRP A 1 92 ? 2.771 10.558 3.372 1.00 85.88 92 TRP A CA 1
ATOM 718 C C . TRP A 1 92 ? 3.169 9.371 4.249 1.00 85.88 92 TRP A C 1
ATOM 720 O O . TRP A 1 92 ? 3.501 8.300 3.751 1.00 85.88 92 TRP A O 1
ATOM 730 N N . TYR A 1 93 ? 3.092 9.548 5.565 1.00 86.31 93 TYR A N 1
ATOM 731 C CA . TYR A 1 93 ? 3.189 8.452 6.521 1.00 86.31 93 TYR A CA 1
ATOM 732 C C . TYR A 1 93 ? 1.929 7.581 6.482 1.00 86.31 93 TYR A C 1
ATOM 734 O O . TYR A 1 93 ? 0.798 8.083 6.416 1.00 86.31 93 TYR A O 1
ATOM 742 N N . GLY A 1 94 ? 2.136 6.266 6.529 1.00 87.44 94 GLY A N 1
ATOM 743 C CA . GLY A 1 94 ? 1.082 5.269 6.338 1.00 87.44 94 GLY A CA 1
ATOM 744 C C . GLY A 1 94 ? 0.853 4.883 4.874 1.00 87.44 94 GLY A C 1
ATOM 745 O O . GLY A 1 94 ? -0.050 4.100 4.587 1.00 87.44 94 GLY A O 1
ATOM 746 N N . LEU A 1 95 ? 1.671 5.400 3.954 1.00 92.38 95 LEU A N 1
ATOM 747 C CA . LEU A 1 95 ? 1.840 4.876 2.601 1.00 92.38 95 LEU A CA 1
ATOM 748 C C . LEU A 1 95 ? 3.265 4.331 2.435 1.00 92.38 95 LEU A C 1
ATOM 750 O O . LEU A 1 95 ? 4.117 4.510 3.303 1.00 92.38 95 LEU A O 1
ATOM 754 N N . ALA A 1 96 ? 3.504 3.643 1.325 1.00 92.06 96 ALA A N 1
ATOM 755 C CA . ALA A 1 96 ? 4.782 3.053 0.988 1.00 92.06 96 ALA A CA 1
ATOM 756 C C . ALA A 1 96 ? 5.872 4.126 0.903 1.00 92.06 96 ALA A C 1
ATOM 758 O O . ALA A 1 96 ? 5.680 5.194 0.311 1.00 92.06 96 ALA A O 1
ATOM 759 N N . ALA A 1 97 ? 7.031 3.817 1.482 1.00 87.75 97 ALA A N 1
ATOM 760 C CA . ALA A 1 97 ? 8.183 4.700 1.433 1.00 87.75 97 ALA A CA 1
ATOM 761 C C . ALA A 1 97 ? 8.646 4.913 -0.024 1.00 87.75 97 ALA A C 1
ATOM 763 O O . ALA A 1 97 ? 8.707 3.958 -0.802 1.00 87.75 97 ALA A O 1
ATOM 764 N N . PRO A 1 98 ? 8.995 6.145 -0.430 1.00 89.50 98 PRO A N 1
ATOM 765 C CA . PRO A 1 98 ? 9.473 6.365 -1.782 1.00 89.50 98 PRO A CA 1
ATOM 766 C C . PRO A 1 98 ? 10.782 5.626 -2.093 1.00 89.50 98 PRO A C 1
ATOM 768 O O . PRO A 1 98 ? 11.690 5.600 -1.264 1.00 89.50 98 PRO A O 1
ATOM 771 N N . ARG A 1 99 ? 10.928 5.119 -3.326 1.00 91.00 99 ARG A N 1
ATOM 772 C CA . ARG A 1 99 ? 12.148 4.440 -3.833 1.00 91.00 99 ARG A CA 1
ATOM 773 C C . ARG A 1 99 ? 12.531 3.157 -3.085 1.00 91.00 99 ARG A C 1
ATOM 775 O O . ARG A 1 99 ? 13.706 2.791 -3.084 1.00 91.00 99 ARG A O 1
ATOM 782 N N . SER A 1 100 ? 11.578 2.479 -2.455 1.00 91.56 100 SER A N 1
ATOM 783 C CA . SER A 1 100 ? 11.864 1.288 -1.654 1.00 91.56 100 SER A CA 1
ATOM 784 C C . SER A 1 100 ? 11.549 -0.037 -2.343 1.00 91.56 100 SER A C 1
ATOM 786 O O . SER A 1 100 ? 11.790 -1.055 -1.719 1.00 91.56 100 SER A O 1
ATOM 788 N N . ILE A 1 101 ? 11.105 -0.068 -3.612 1.00 90.56 101 ILE A N 1
ATOM 789 C CA . ILE A 1 101 ? 10.602 -1.300 -4.265 1.00 90.56 101 ILE A CA 1
ATOM 790 C C . ILE A 1 101 ? 11.527 -2.531 -4.152 1.00 90.56 101 ILE A C 1
ATOM 792 O O . ILE A 1 101 ? 11.033 -3.645 -4.058 1.00 90.56 101 ILE A O 1
ATOM 796 N N . CYS A 1 102 ? 12.849 -2.337 -4.100 1.00 84.94 102 CYS A N 1
ATOM 797 C CA . CYS A 1 102 ? 13.845 -3.406 -3.930 1.00 84.94 102 CYS A CA 1
ATOM 798 C C . CYS A 1 102 ? 14.557 -3.351 -2.562 1.00 84.94 102 CYS A C 1
ATOM 800 O O . CYS A 1 102 ? 15.742 -3.669 -2.461 1.00 84.94 102 CYS A O 1
ATOM 802 N N . TYR A 1 103 ? 13.883 -2.854 -1.524 1.00 85.38 103 TYR A N 1
ATOM 803 C CA . TYR A 1 103 ? 14.420 -2.732 -0.172 1.00 85.38 103 TYR A CA 1
ATOM 804 C C . TYR A 1 103 ? 14.004 -3.923 0.696 1.00 85.38 103 TYR A C 1
ATOM 806 O O . TYR A 1 103 ? 12.817 -4.216 0.829 1.00 85.38 103 TYR A O 1
ATOM 814 N N . GLY A 1 104 ? 14.985 -4.581 1.318 1.00 87.69 104 GLY A N 1
ATOM 815 C CA . GLY A 1 104 ? 14.753 -5.819 2.065 1.00 87.69 104 GLY A CA 1
ATOM 816 C C . GLY A 1 104 ? 14.289 -6.957 1.152 1.00 87.69 104 GLY A C 1
ATOM 817 O O . GLY A 1 104 ? 14.642 -6.989 -0.026 1.00 87.69 104 GLY A O 1
ATOM 818 N N . ASN A 1 105 ? 13.509 -7.890 1.702 1.00 90.25 105 ASN A N 1
ATOM 819 C CA . ASN A 1 105 ? 13.007 -9.046 0.950 1.00 90.25 105 ASN A CA 1
ATOM 820 C C . ASN A 1 105 ? 11.746 -8.728 0.142 1.00 90.25 105 ASN A C 1
ATOM 822 O O . ASN A 1 105 ? 11.573 -9.269 -0.940 1.00 90.25 105 ASN A O 1
ATOM 826 N N . ALA A 1 106 ? 10.886 -7.853 0.661 1.00 92.56 106 ALA A N 1
ATOM 827 C CA . ALA A 1 106 ? 9.748 -7.301 -0.058 1.00 92.56 106 ALA A CA 1
ATOM 828 C C . ALA A 1 106 ? 9.374 -5.938 0.526 1.00 92.56 106 ALA A C 1
ATOM 830 O O . ALA A 1 106 ? 9.389 -5.734 1.745 1.00 92.56 106 ALA A O 1
ATOM 831 N N . SER A 1 107 ? 8.956 -5.021 -0.337 1.00 94.31 107 SER A N 1
ATOM 832 C CA . SER A 1 107 ? 8.281 -3.801 0.101 1.00 94.31 107 SER A CA 1
ATOM 833 C C . SER A 1 107 ? 6.877 -4.105 0.595 1.00 94.31 107 SER A C 1
ATOM 835 O O . SER A 1 107 ? 6.247 -5.061 0.147 1.00 94.31 107 SER A O 1
ATOM 837 N N . VAL A 1 108 ? 6.337 -3.255 1.462 1.00 94.12 108 VAL A N 1
ATOM 838 C CA . VAL A 1 108 ? 4.951 -3.386 1.917 1.00 94.12 108 VAL A CA 1
ATOM 839 C C . VAL A 1 108 ? 4.139 -2.131 1.637 1.00 94.12 108 VAL A C 1
ATOM 841 O O . VAL A 1 108 ? 4.652 -1.013 1.611 1.00 94.12 108 VAL A O 1
ATOM 844 N N . GLY A 1 109 ? 2.840 -2.320 1.435 1.00 95.38 109 GLY A N 1
ATOM 845 C CA . GLY A 1 109 ? 1.872 -1.237 1.325 1.00 95.38 109 GLY A CA 1
ATOM 846 C C . GLY A 1 109 ? 0.505 -1.653 1.855 1.00 95.38 109 GLY A C 1
ATOM 847 O O . GLY A 1 109 ? 0.202 -2.839 1.991 1.00 95.38 109 GLY A O 1
ATOM 848 N N . ILE A 1 110 ? -0.346 -0.669 2.133 1.00 96.00 110 ILE A N 1
ATOM 849 C CA . ILE A 1 110 ? -1.721 -0.888 2.593 1.00 96.00 110 ILE A CA 1
ATOM 850 C C . ILE A 1 110 ? -2.685 -0.232 1.606 1.00 96.00 110 ILE A C 1
ATOM 852 O O . ILE A 1 110 ? -2.466 0.893 1.155 1.00 96.00 110 ILE A O 1
ATOM 856 N N . ILE A 1 111 ? -3.748 -0.946 1.257 1.00 95.38 111 ILE A N 1
ATOM 857 C CA . ILE A 1 111 ? -4.764 -0.516 0.303 1.00 95.38 111 ILE A CA 1
ATOM 858 C C . ILE A 1 111 ? -6.122 -0.578 0.993 1.00 95.38 111 ILE A C 1
ATOM 860 O O . ILE A 1 111 ? -6.593 -1.654 1.357 1.00 95.38 111 ILE A O 1
ATOM 864 N N . TYR A 1 112 ? -6.759 0.580 1.133 1.00 94.00 112 TYR A N 1
ATOM 865 C CA . TYR A 1 112 ? -8.185 0.660 1.407 1.00 94.00 112 TYR A CA 1
ATOM 866 C C . TYR A 1 112 ? -8.977 0.330 0.146 1.00 94.00 112 TYR A C 1
ATOM 868 O O . TYR A 1 112 ? -8.830 1.003 -0.874 1.00 94.00 112 TYR A O 1
ATOM 876 N N . ASP A 1 113 ? -9.830 -0.681 0.238 1.00 91.88 113 ASP A N 1
ATOM 877 C CA . ASP A 1 113 ? -10.791 -1.038 -0.795 1.00 91.88 113 ASP A CA 1
ATOM 878 C C . ASP A 1 113 ? -12.168 -1.205 -0.144 1.00 91.88 113 ASP A C 1
ATOM 880 O O . ASP A 1 113 ? -12.380 -2.098 0.677 1.00 91.88 113 ASP A O 1
ATOM 884 N N . ASP A 1 114 ? -13.101 -0.315 -0.482 1.00 89.19 114 ASP A N 1
ATOM 885 C CA . ASP A 1 114 ? -14.471 -0.357 0.034 1.00 89.19 114 ASP A CA 1
ATOM 886 C C . ASP A 1 114 ? -15.352 -1.378 -0.705 1.00 89.19 114 ASP A C 1
ATOM 888 O O . ASP A 1 114 ? -16.495 -1.602 -0.303 1.00 89.19 114 ASP A O 1
ATOM 892 N N . GLY A 1 115 ? -14.837 -2.000 -1.774 1.00 85.44 115 GLY A N 1
ATOM 893 C CA . GLY A 1 115 ? -15.552 -2.969 -2.604 1.00 85.44 115 GLY A CA 1
ATOM 894 C C . GLY A 1 115 ? -16.713 -2.380 -3.414 1.00 85.44 115 GLY A C 1
ATOM 895 O O . GLY A 1 115 ? -17.423 -3.129 -4.086 1.00 85.44 115 GLY A O 1
ATOM 896 N N . ILE A 1 116 ? -16.922 -1.062 -3.354 1.00 85.62 116 ILE A N 1
ATOM 897 C CA . ILE A 1 116 ? -18.007 -0.334 -4.027 1.00 85.62 116 ILE A CA 1
ATOM 898 C C . ILE A 1 116 ? -17.430 0.567 -5.124 1.00 85.62 116 ILE A C 1
ATOM 900 O O . ILE A 1 116 ? -18.024 0.721 -6.192 1.00 85.62 116 ILE A O 1
ATOM 904 N N . THR A 1 117 ? -16.271 1.166 -4.868 1.00 83.19 117 THR A N 1
ATOM 905 C CA . THR A 1 117 ? -15.583 2.114 -5.738 1.00 83.19 117 THR A CA 1
ATOM 906 C C . THR A 1 117 ? -14.275 1.529 -6.268 1.00 83.19 117 THR A C 1
ATOM 908 O O . THR A 1 117 ? -13.746 0.544 -5.764 1.00 83.19 117 THR A O 1
ATOM 911 N N . PHE A 1 118 ? -13.694 2.173 -7.282 1.00 79.44 118 PHE A N 1
ATOM 912 C CA . PHE A 1 118 ? -12.361 1.822 -7.788 1.00 79.44 118 PHE A CA 1
ATOM 913 C C . PHE A 1 118 ? -11.215 2.417 -6.945 1.00 79.44 118 PHE A C 1
ATOM 915 O O . PHE A 1 118 ? -10.066 2.437 -7.394 1.00 79.44 118 PHE A O 1
ATOM 922 N N . ASN A 1 119 ? -11.496 2.898 -5.726 1.00 85.44 119 ASN A N 1
ATOM 923 C CA . ASN A 1 119 ? -10.500 3.548 -4.870 1.00 85.44 119 ASN A CA 1
ATOM 924 C C . ASN A 1 119 ? -9.313 2.633 -4.551 1.00 85.44 119 ASN A C 1
ATOM 926 O O . ASN A 1 119 ? -8.176 3.105 -4.556 1.00 85.44 119 ASN A O 1
ATOM 930 N N . GLY A 1 120 ? -9.545 1.329 -4.365 1.00 91.88 120 GLY A N 1
ATOM 931 C CA . GLY A 1 120 ? -8.463 0.375 -4.122 1.00 91.88 120 GLY A CA 1
ATOM 932 C C . GLY A 1 120 ? -7.455 0.307 -5.275 1.00 91.88 120 GLY A C 1
ATOM 933 O O . GLY A 1 120 ? -6.250 0.253 -5.039 1.00 91.88 120 GLY A O 1
ATOM 934 N N . ALA A 1 121 ? -7.924 0.362 -6.529 1.00 93.62 121 ALA A N 1
ATOM 935 C CA . ALA A 1 121 ? -7.052 0.319 -7.706 1.00 93.62 121 ALA A CA 1
ATOM 936 C C . ALA A 1 121 ? -6.226 1.603 -7.836 1.00 93.62 121 ALA A C 1
ATOM 938 O O . ALA A 1 121 ? -5.023 1.549 -8.093 1.00 93.62 121 ALA A O 1
ATOM 939 N N . HIS A 1 122 ? -6.865 2.754 -7.609 1.00 93.25 122 HIS A N 1
ATOM 940 C CA . HIS A 1 122 ? -6.176 4.039 -7.586 1.00 93.25 122 HIS A CA 1
ATOM 941 C C . HIS A 1 122 ? -5.098 4.074 -6.499 1.00 93.25 122 HIS A C 1
ATOM 943 O O . HIS A 1 122 ? -3.956 4.443 -6.770 1.00 93.25 122 HIS A O 1
ATOM 949 N N . LEU A 1 123 ? -5.434 3.641 -5.283 1.00 94.06 123 LEU A N 1
ATOM 950 C CA . LEU A 1 123 ? -4.499 3.643 -4.166 1.00 94.06 123 LEU A CA 1
ATOM 951 C C . LEU A 1 123 ? -3.351 2.649 -4.385 1.00 94.06 123 LEU A C 1
ATOM 953 O O . LEU A 1 123 ? -2.209 2.985 -4.091 1.00 94.06 123 LEU A O 1
ATOM 957 N N . MET A 1 124 ? -3.611 1.476 -4.973 1.00 95.69 124 MET A N 1
ATOM 958 C CA . MET A 1 124 ? -2.548 0.560 -5.404 1.00 95.69 124 MET A CA 1
ATOM 959 C C . MET A 1 124 ? -1.588 1.241 -6.388 1.00 95.69 124 MET A C 1
ATOM 961 O O . MET A 1 124 ? -0.375 1.147 -6.216 1.00 95.69 124 MET A O 1
ATOM 965 N N . ALA A 1 125 ? -2.108 1.958 -7.389 1.00 95.12 125 ALA A N 1
ATOM 966 C CA . ALA A 1 125 ? -1.273 2.689 -8.340 1.00 95.12 125 ALA A CA 1
ATOM 967 C C . ALA A 1 125 ? -0.439 3.783 -7.648 1.00 95.12 125 ALA A C 1
ATOM 969 O O . ALA A 1 125 ? 0.751 3.908 -7.923 1.00 95.12 125 ALA A O 1
ATOM 970 N N . VAL A 1 126 ? -1.015 4.524 -6.695 1.00 94.38 126 VAL A N 1
ATOM 971 C CA . VAL A 1 126 ? -0.270 5.504 -5.884 1.00 94.38 126 VAL A CA 1
ATOM 972 C C . VAL A 1 126 ? 0.863 4.827 -5.109 1.00 94.38 126 VAL A C 1
ATOM 974 O O . VAL A 1 126 ? 1.997 5.296 -5.166 1.00 94.38 126 VAL A O 1
ATOM 977 N N . GLN A 1 127 ? 0.591 3.703 -4.439 1.00 95.69 127 GLN A N 1
ATOM 978 C CA . GLN A 1 127 ? 1.609 2.958 -3.694 1.00 95.69 127 GLN A CA 1
ATOM 979 C C . GLN A 1 127 ? 2.752 2.494 -4.610 1.00 95.69 127 GLN A C 1
ATOM 981 O O . GLN A 1 127 ? 3.919 2.712 -4.299 1.00 95.69 127 GLN A O 1
ATOM 986 N N . VAL A 1 128 ? 2.432 1.910 -5.771 1.00 95.75 128 VAL A N 1
ATOM 987 C CA . VAL A 1 128 ? 3.437 1.486 -6.762 1.00 95.75 128 VAL A CA 1
ATOM 988 C C . VAL A 1 128 ? 4.259 2.678 -7.260 1.00 95.75 128 VAL A C 1
ATOM 990 O O . VAL A 1 128 ? 5.481 2.584 -7.356 1.00 95.75 128 VAL A O 1
ATOM 993 N N . ALA A 1 129 ? 3.623 3.820 -7.531 1.00 94.31 129 ALA A N 1
ATOM 994 C CA . ALA A 1 129 ? 4.330 5.023 -7.956 1.00 94.31 129 ALA A CA 1
ATOM 995 C C . ALA A 1 129 ? 5.323 5.508 -6.885 1.00 94.31 129 ALA A C 1
ATOM 997 O O . ALA A 1 129 ? 6.469 5.817 -7.218 1.00 94.31 129 ALA A O 1
ATOM 998 N N . LEU A 1 130 ? 4.919 5.530 -5.608 1.00 94.06 130 LEU A N 1
ATOM 999 C CA . LEU A 1 130 ? 5.804 5.873 -4.489 1.00 94.06 130 LEU A CA 1
ATOM 1000 C C . LEU A 1 130 ? 6.986 4.903 -4.416 1.00 94.06 130 LEU A C 1
ATOM 1002 O O . LEU A 1 130 ? 8.134 5.344 -4.451 1.00 94.06 130 LEU A O 1
ATOM 1006 N N . LEU A 1 131 ? 6.733 3.592 -4.430 1.00 95.06 131 LEU A N 1
ATOM 1007 C CA . LEU A 1 131 ? 7.775 2.558 -4.406 1.00 95.06 131 LEU A CA 1
ATOM 1008 C C . LEU A 1 131 ? 8.814 2.737 -5.525 1.00 95.06 131 LEU A C 1
ATOM 1010 O O . LEU A 1 131 ? 10.009 2.550 -5.292 1.00 95.06 131 LEU A O 1
ATOM 1014 N N . LEU A 1 132 ? 8.379 3.172 -6.712 1.00 93.81 132 LEU A N 1
ATOM 1015 C CA . LEU A 1 132 ? 9.241 3.491 -7.860 1.00 93.81 132 LEU A CA 1
ATOM 1016 C C . LEU A 1 132 ? 9.931 4.865 -7.770 1.00 93.81 132 LEU A C 1
ATOM 1018 O O . LEU A 1 132 ? 10.800 5.186 -8.580 1.00 93.81 132 LEU A O 1
ATOM 1022 N N . GLY A 1 133 ? 9.582 5.677 -6.776 1.00 91.56 133 GLY A N 1
ATOM 1023 C CA . GLY A 1 133 ? 10.248 6.933 -6.453 1.00 91.56 133 GLY A CA 1
ATOM 1024 C C . GLY A 1 133 ? 9.502 8.200 -6.835 1.00 91.56 133 GLY A C 1
ATOM 1025 O O . GLY A 1 133 ? 10.118 9.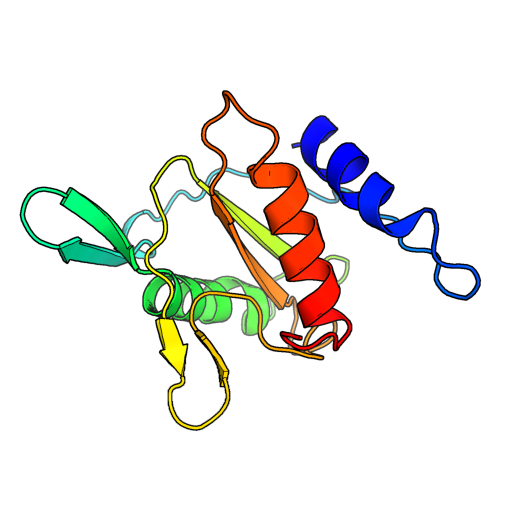272 -6.804 1.00 91.56 133 GLY A O 1
ATOM 1026 N N . ALA A 1 134 ? 8.214 8.100 -7.173 1.00 90.19 134 ALA A N 1
ATOM 1027 C CA . ALA A 1 134 ? 7.346 9.265 -7.247 1.00 90.19 134 ALA A CA 1
ATOM 1028 C C . ALA A 1 134 ? 7.267 9.955 -5.879 1.00 90.19 134 ALA A C 1
ATOM 1030 O O . ALA A 1 134 ? 7.491 9.353 -4.825 1.00 90.19 134 ALA A O 1
ATOM 1031 N N . LYS A 1 135 ? 6.950 11.243 -5.905 1.00 83.94 135 LYS A N 1
ATOM 1032 C CA . LYS A 1 135 ? 6.700 12.046 -4.713 1.00 83.94 135 LYS A CA 1
ATOM 1033 C C . LYS A 1 135 ? 5.319 12.659 -4.841 1.00 83.94 135 LYS A C 1
ATOM 1035 O O . LYS A 1 135 ? 4.781 12.737 -5.941 1.00 83.94 135 LYS A O 1
ATOM 1040 N N . LYS A 1 136 ? 4.765 13.081 -3.712 1.00 76.94 136 LYS A N 1
ATOM 1041 C CA . LYS A 1 136 ? 3.600 13.955 -3.719 1.00 76.94 136 LYS A CA 1
ATOM 1042 C C . LYS A 1 136 ? 3.937 15.226 -4.513 1.00 76.94 136 LYS A C 1
ATOM 1044 O O . LYS A 1 136 ? 4.997 15.806 -4.269 1.00 76.94 136 LYS A O 1
ATOM 1049 N N . ASP A 1 137 ? 3.046 15.599 -5.428 1.00 71.38 137 ASP A N 1
ATOM 1050 C CA . ASP A 1 137 ? 3.104 16.859 -6.181 1.00 71.38 137 ASP A CA 1
ATOM 1051 C C . ASP A 1 137 ? 2.898 18.091 -5.281 1.00 71.38 137 ASP A C 1
ATOM 1053 O O . ASP A 1 137 ? 2.118 18.002 -4.296 1.00 71.38 137 ASP A O 1
#

Foldseek 3Di:
DVVLQVLLQVVCVPDPPDHDHRDDPDDDDDPPCVLFDWDDDDPDIAGALQSSQVSVCVVAQADPPHDLPEQEDEAEDQGHYDWDQDPVPRAIRSAWAACCSNHGSYTYGYAHDNVPDSRRSVSVNVRVCRNPGDGDD

InterPro domains:
  IPR024079 Metallopeptidase, catalytic domain superfamily [G3DSA:3.40.390.10] (4-137)